Protein AF-A0A962RR50-F1 (afdb_monomer_lite)

Sequence (83 aa):
MTATPKNAAPGGLPVPLPLLVLNAVGVACLAGGVLGLTAPDSVPALSSTPVAWSLIAVGAVMDGYAMLGIVGSARRAREARAG

Structure (mmCIF, N/CA/C/O backbone):
data_AF-A0A962RR50-F1
#
_entry.id   AF-A0A962RR50-F1
#
loop_
_atom_site.group_PDB
_atom_site.id
_atom_site.type_symbol
_atom_site.label_atom_id
_atom_site.label_alt_id
_atom_site.label_comp_id
_atom_site.label_asym_id
_atom_site.label_entity_id
_atom_site.label_seq_id
_atom_site.pdbx_PDB_ins_code
_atom_site.Cartn_x
_atom_site.Cartn_y
_atom_site.Cartn_z
_atom_site.occupancy
_atom_site.B_iso_or_equiv
_atom_site.auth_seq_id
_atom_site.auth_comp_id
_atom_site.auth_asym_id
_atom_site.auth_atom_id
_atom_site.pdbx_PDB_model_num
ATOM 1 N N . MET A 1 1 ? 12.433 -27.990 -40.710 1.00 43.78 1 MET A N 1
ATOM 2 C CA . MET A 1 1 ? 12.965 -27.594 -39.389 1.00 43.78 1 MET A CA 1
ATOM 3 C C . MET A 1 1 ? 12.140 -26.420 -38.892 1.00 43.78 1 MET A C 1
ATOM 5 O O . MET A 1 1 ? 12.299 -25.309 -39.374 1.00 43.78 1 MET A O 1
ATOM 9 N N . THR A 1 2 ? 11.157 -26.706 -38.044 1.00 44.12 2 THR A N 1
ATOM 10 C CA . THR A 1 2 ? 10.188 -25.754 -37.488 1.00 44.12 2 THR A CA 1
ATOM 11 C C . THR A 1 2 ? 10.829 -24.987 -36.336 1.00 44.12 2 THR A C 1
ATOM 13 O O . THR A 1 2 ? 11.149 -25.581 -35.309 1.00 44.12 2 THR A O 1
ATOM 16 N N . ALA A 1 3 ? 11.050 -23.686 -36.519 1.00 47.03 3 ALA A N 1
ATOM 17 C CA . ALA A 1 3 ? 11.543 -22.811 -35.465 1.00 47.03 3 ALA A CA 1
ATOM 18 C C . ALA A 1 3 ? 10.477 -22.681 -34.366 1.00 47.03 3 ALA A C 1
ATOM 20 O O . ALA A 1 3 ? 9.371 -22.195 -34.600 1.00 47.03 3 ALA A O 1
ATOM 21 N N . THR A 1 4 ? 10.813 -23.156 -33.173 1.00 47.59 4 THR A N 1
ATOM 22 C CA . THR A 1 4 ? 10.057 -22.982 -31.934 1.00 47.59 4 THR A CA 1
ATOM 23 C C . THR A 1 4 ? 9.850 -21.487 -31.662 1.00 47.59 4 THR A C 1
ATOM 25 O O . THR A 1 4 ? 10.822 -20.728 -31.737 1.00 47.59 4 THR A O 1
ATOM 28 N N . PRO A 1 5 ? 8.635 -21.023 -31.316 1.00 47.28 5 PRO A N 1
ATOM 29 C CA . PRO A 1 5 ? 8.453 -19.655 -30.859 1.00 47.28 5 PRO A CA 1
ATOM 30 C C . PRO A 1 5 ? 9.202 -19.495 -29.533 1.00 47.28 5 PRO A C 1
ATOM 32 O O . PRO A 1 5 ? 8.826 -20.051 -28.503 1.00 47.28 5 PRO A O 1
ATOM 35 N N . LYS A 1 6 ? 10.318 -18.762 -29.583 1.00 48.81 6 LYS A N 1
ATOM 36 C CA . LYS A 1 6 ? 11.058 -18.282 -28.418 1.00 48.81 6 LYS A CA 1
ATOM 37 C C . LYS A 1 6 ? 10.065 -17.515 -27.554 1.00 48.81 6 LYS A C 1
ATOM 39 O O . LYS A 1 6 ? 9.656 -16.426 -27.947 1.00 48.81 6 LYS A O 1
ATOM 44 N N . ASN A 1 7 ? 9.672 -18.113 -26.426 1.00 48.16 7 ASN A N 1
ATOM 45 C CA . ASN A 1 7 ? 8.910 -17.481 -25.354 1.00 48.16 7 ASN A CA 1
ATOM 46 C C . ASN A 1 7 ? 9.374 -16.031 -25.211 1.00 48.16 7 ASN A C 1
ATOM 48 O O . ASN A 1 7 ? 10.483 -15.769 -24.735 1.00 48.16 7 ASN A O 1
ATOM 52 N N . ALA A 1 8 ? 8.552 -15.101 -25.696 1.00 45.69 8 ALA A N 1
ATOM 53 C CA . ALA A 1 8 ? 8.737 -13.692 -25.445 1.00 45.69 8 ALA A CA 1
ATOM 54 C C . ALA A 1 8 ? 8.609 -13.546 -23.932 1.00 45.69 8 ALA A C 1
ATOM 56 O O . ALA A 1 8 ? 7.515 -13.673 -23.383 1.00 45.69 8 ALA A O 1
ATOM 57 N N . ALA A 1 9 ? 9.751 -13.388 -23.258 1.00 51.28 9 ALA A N 1
ATOM 58 C CA . ALA A 1 9 ? 9.789 -13.031 -21.853 1.00 51.28 9 ALA A CA 1
ATOM 59 C C . ALA A 1 9 ? 8.779 -11.894 -21.655 1.00 51.28 9 ALA A C 1
ATOM 61 O O . ALA A 1 9 ? 8.786 -10.966 -22.477 1.00 51.28 9 ALA A O 1
ATOM 62 N N . PRO A 1 10 ? 7.883 -11.970 -20.652 1.00 48.94 10 PRO A N 1
ATOM 63 C CA . PRO A 1 10 ? 6.924 -10.905 -20.432 1.00 48.94 10 PRO A CA 1
ATOM 64 C C . PRO A 1 10 ? 7.748 -9.629 -20.328 1.00 48.94 10 PRO A C 1
ATOM 66 O O . PRO A 1 10 ? 8.671 -9.555 -19.517 1.00 48.94 10 PRO A O 1
ATOM 69 N N . GLY A 1 11 ? 7.494 -8.682 -21.233 1.00 46.88 11 GLY A N 1
ATOM 70 C CA . GLY A 1 11 ? 8.160 -7.386 -21.281 1.00 46.88 11 GLY A CA 1
ATOM 71 C C . GLY A 1 11 ? 7.733 -6.553 -20.081 1.00 46.88 11 GLY A C 1
ATOM 72 O O . GLY A 1 11 ? 7.099 -5.515 -20.240 1.00 46.88 11 GLY A O 1
ATOM 73 N N . GLY A 1 12 ? 8.015 -7.058 -18.882 1.00 56.50 12 GLY A N 1
ATOM 74 C CA . GLY A 1 12 ? 7.758 -6.418 -17.619 1.00 56.50 12 GLY A CA 1
ATOM 75 C C . GLY A 1 12 ? 8.587 -5.157 -17.594 1.00 56.50 12 GLY A C 1
ATOM 76 O O . GLY A 1 12 ? 9.811 -5.195 -17.734 1.00 56.50 12 GLY A O 1
ATOM 77 N N . LEU A 1 13 ? 7.901 -4.028 -17.457 1.00 58.59 13 LEU A N 1
ATOM 78 C CA . LEU A 1 13 ? 8.540 -2.800 -17.030 1.00 58.59 13 LEU A CA 1
ATOM 79 C C . LEU A 1 13 ? 9.429 -3.139 -15.829 1.00 58.59 13 LEU A C 1
ATOM 81 O O . LEU A 1 13 ? 8.921 -3.747 -14.884 1.00 58.59 13 LEU A O 1
ATOM 85 N N . PRO A 1 14 ? 10.731 -2.806 -15.856 1.00 63.50 14 PRO A N 1
ATOM 86 C CA . PRO A 1 14 ? 11.588 -2.972 -14.697 1.00 63.50 14 PRO A CA 1
ATOM 87 C C . PRO A 1 14 ? 11.119 -1.965 -13.645 1.00 63.50 14 PRO A C 1
ATOM 89 O O . PRO A 1 14 ? 11.615 -0.844 -13.564 1.00 63.50 14 PRO A O 1
ATOM 92 N N . VAL A 1 15 ? 10.081 -2.334 -12.893 1.00 65.19 15 VAL A N 1
ATOM 93 C CA . VAL A 1 15 ? 9.596 -1.543 -11.772 1.00 65.19 15 VAL A CA 1
ATOM 94 C C . VAL A 1 15 ? 10.678 -1.642 -10.706 1.00 65.19 15 VAL A C 1
ATOM 96 O O . VAL A 1 15 ? 10.987 -2.749 -10.257 1.00 65.19 15 VAL A O 1
ATOM 99 N N . PRO A 1 16 ? 11.307 -0.522 -10.321 1.00 77.31 16 PRO A N 1
ATOM 100 C CA . PRO A 1 16 ? 12.345 -0.561 -9.310 1.00 77.31 16 PRO A CA 1
ATOM 101 C C . PRO A 1 16 ? 11.737 -1.097 -8.010 1.00 77.31 16 PRO A C 1
ATOM 103 O O . PRO A 1 16 ? 10.699 -0.611 -7.558 1.00 77.31 16 PRO A O 1
ATOM 106 N N . LEU A 1 17 ? 12.398 -2.098 -7.418 1.00 81.62 17 LEU A N 1
ATOM 107 C CA . LEU A 1 17 ? 11.955 -2.791 -6.202 1.00 81.62 17 LEU A CA 1
ATOM 108 C C . LEU A 1 17 ? 11.463 -1.834 -5.092 1.00 81.62 17 LEU A C 1
ATOM 110 O O . LEU A 1 17 ? 10.429 -2.120 -4.493 1.00 81.62 17 LEU A O 1
ATOM 114 N N . PRO A 1 18 ? 12.108 -0.670 -4.851 1.00 83.00 18 PRO A N 1
ATOM 115 C CA . PRO A 1 18 ? 11.630 0.302 -3.869 1.00 83.00 18 PRO A CA 1
ATOM 116 C C . PRO A 1 18 ? 10.226 0.852 -4.147 1.00 83.00 18 PRO A C 1
ATOM 118 O O . PRO A 1 18 ? 9.466 1.047 -3.207 1.00 83.00 18 PRO A O 1
ATOM 121 N N . LEU A 1 19 ? 9.851 1.079 -5.413 1.00 82.44 19 LEU A N 1
ATOM 122 C CA . LEU A 1 19 ? 8.508 1.566 -5.757 1.00 82.44 19 LEU A CA 1
ATOM 123 C C . LEU A 1 19 ? 7.453 0.476 -5.582 1.00 82.44 19 LEU A C 1
ATOM 125 O O . LEU A 1 19 ? 6.332 0.778 -5.190 1.00 82.44 19 LEU A O 1
ATOM 129 N N . LEU A 1 20 ? 7.819 -0.784 -5.829 1.00 83.88 20 LEU A N 1
ATOM 130 C CA . LEU A 1 20 ? 6.935 -1.918 -5.571 1.00 83.88 20 LEU A CA 1
ATOM 131 C C . LEU A 1 20 ? 6.670 -2.077 -4.069 1.00 83.88 20 LEU A C 1
ATOM 133 O O . LEU A 1 20 ? 5.524 -2.237 -3.663 1.00 83.88 20 LEU A O 1
ATOM 137 N N . VAL A 1 21 ? 7.720 -1.990 -3.245 1.00 87.81 21 VAL A N 1
ATOM 138 C CA . VAL A 1 21 ? 7.588 -2.031 -1.782 1.00 87.81 21 VAL A CA 1
ATOM 139 C C . VAL A 1 21 ? 6.771 -0.840 -1.285 1.00 87.81 21 VAL A C 1
ATOM 141 O O . VAL A 1 21 ? 5.867 -1.025 -0.478 1.00 87.81 21 VAL A O 1
ATOM 144 N N . LEU A 1 22 ? 7.031 0.366 -1.799 1.00 87.56 22 LEU A N 1
ATOM 145 C CA . LEU A 1 22 ? 6.276 1.566 -1.436 1.00 87.56 22 LEU A CA 1
ATOM 146 C C . LEU A 1 22 ? 4.787 1.432 -1.782 1.00 87.56 22 LEU A C 1
ATOM 148 O O . LEU A 1 22 ? 3.940 1.77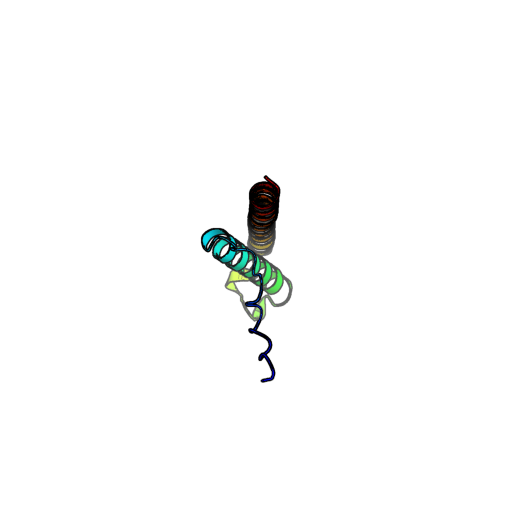9 -0.964 1.00 87.56 22 LEU A O 1
ATOM 152 N N . ASN A 1 23 ? 4.470 0.880 -2.957 1.00 88.19 23 ASN A N 1
ATOM 153 C CA . ASN A 1 23 ? 3.096 0.586 -3.352 1.00 88.19 23 ASN A CA 1
ATOM 154 C C . ASN A 1 23 ? 2.450 -0.434 -2.401 1.00 88.19 23 ASN A C 1
ATOM 156 O O . ASN A 1 23 ? 1.380 -0.174 -1.863 1.00 88.19 23 ASN A O 1
ATOM 160 N N . ALA A 1 24 ? 3.131 -1.549 -2.119 1.00 87.81 24 ALA A N 1
ATOM 161 C CA . ALA A 1 24 ? 2.618 -2.587 -1.227 1.00 87.81 24 ALA A CA 1
ATOM 162 C C . ALA A 1 24 ? 2.336 -2.059 0.190 1.00 87.81 24 ALA A C 1
ATOM 164 O O . ALA A 1 24 ? 1.304 -2.382 0.777 1.00 87.81 24 ALA A O 1
ATOM 165 N N . VAL A 1 25 ? 3.219 -1.209 0.724 1.00 90.25 25 VAL A N 1
ATOM 166 C CA . VAL A 1 25 ? 3.007 -0.537 2.015 1.00 90.25 25 VAL A CA 1
ATOM 167 C C . VAL A 1 25 ? 1.820 0.426 1.935 1.00 90.25 25 VAL A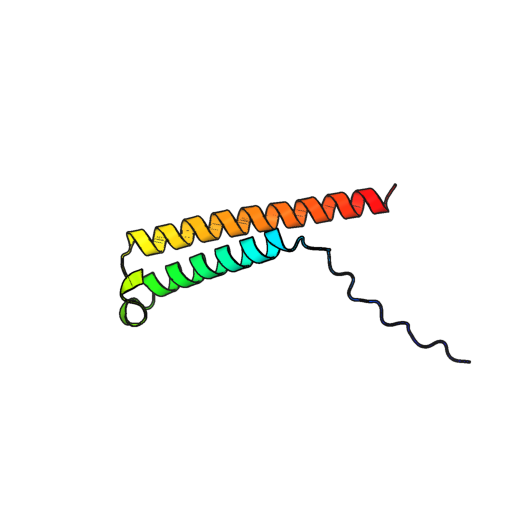 C 1
ATOM 169 O O . VAL A 1 25 ? 0.970 0.412 2.823 1.00 90.25 25 VAL A O 1
ATOM 172 N N . GLY A 1 26 ? 1.709 1.208 0.857 1.00 87.88 26 GLY A N 1
ATOM 173 C CA . GLY A 1 26 ? 0.578 2.110 0.640 1.00 87.88 26 GLY A CA 1
ATOM 174 C C . GLY A 1 26 ? -0.769 1.379 0.603 1.00 87.88 26 GLY A C 1
ATOM 175 O O . GLY A 1 26 ? -1.713 1.776 1.288 1.00 87.88 26 GLY A O 1
ATOM 176 N N . VAL A 1 27 ? -0.835 0.254 -0.115 1.00 89.06 27 VAL A N 1
ATOM 177 C CA . VAL A 1 27 ? -2.016 -0.618 -0.182 1.00 89.06 27 VAL A CA 1
ATOM 178 C C . VAL A 1 27 ? -2.341 -1.220 1.185 1.00 89.06 27 VAL A C 1
ATOM 180 O O . VAL A 1 27 ? -3.509 -1.255 1.569 1.00 89.06 27 VAL A O 1
ATOM 183 N N . ALA A 1 28 ? -1.336 -1.647 1.954 1.00 89.62 28 ALA A N 1
ATOM 184 C CA . ALA A 1 28 ? -1.544 -2.165 3.304 1.00 89.62 28 ALA A CA 1
ATOM 185 C C . ALA A 1 28 ? -2.110 -1.096 4.256 1.00 89.62 28 ALA A C 1
ATOM 187 O O . ALA A 1 28 ? -3.025 -1.386 5.026 1.00 89.62 28 ALA A O 1
ATOM 188 N N . CYS A 1 29 ? -1.625 0.148 4.174 1.00 88.62 29 CYS A N 1
ATOM 189 C CA . CYS A 1 29 ? -2.181 1.271 4.930 1.00 88.62 29 CYS A CA 1
ATOM 190 C C . CYS A 1 29 ? -3.633 1.566 4.526 1.00 88.62 29 CYS A C 1
ATOM 192 O O . CYS A 1 29 ? -4.487 1.709 5.399 1.00 88.62 29 CYS A O 1
ATOM 194 N N . LEU A 1 30 ? -3.940 1.586 3.226 1.00 88.44 30 LEU A N 1
ATOM 195 C CA . LEU A 1 30 ? -5.309 1.754 2.729 1.00 88.44 30 LEU A CA 1
ATOM 196 C C . LEU A 1 30 ? -6.238 0.648 3.235 1.00 88.44 30 LEU A C 1
ATOM 198 O O . LEU A 1 30 ? -7.296 0.942 3.786 1.00 88.44 30 LEU A O 1
ATOM 202 N N . ALA A 1 31 ? -5.829 -0.614 3.100 1.00 88.19 31 ALA A N 1
ATOM 203 C CA . ALA A 1 31 ? -6.602 -1.757 3.568 1.00 88.19 31 ALA A CA 1
ATOM 204 C C . ALA A 1 31 ? -6.822 -1.703 5.085 1.00 88.19 31 ALA A C 1
ATOM 206 O O . ALA A 1 31 ? -7.944 -1.893 5.545 1.00 88.19 31 ALA A O 1
ATOM 207 N N . GLY A 1 32 ? -5.780 -1.381 5.858 1.00 87.31 32 GLY A N 1
ATOM 208 C CA . GLY A 1 32 ? -5.871 -1.229 7.309 1.00 87.31 32 GLY A CA 1
ATOM 209 C C . GLY A 1 32 ? -6.814 -0.101 7.728 1.00 87.31 32 GLY A C 1
ATOM 210 O O . GLY A 1 32 ? -7.634 -0.291 8.621 1.00 87.31 32 GLY A O 1
ATOM 211 N N . GLY A 1 33 ? -6.753 1.052 7.058 1.00 87.38 33 GLY A N 1
ATOM 212 C CA . GLY A 1 33 ? -7.655 2.167 7.330 1.00 87.38 33 GLY A CA 1
ATOM 213 C C . GLY A 1 33 ? -9.109 1.867 6.954 1.00 87.38 33 GLY A C 1
ATOM 214 O O . GLY A 1 33 ? -10.011 2.146 7.738 1.00 87.38 33 GLY A O 1
ATOM 215 N N . VAL A 1 34 ? -9.357 1.226 5.807 1.00 88.69 34 VAL A N 1
ATOM 216 C CA . VAL A 1 34 ? -10.713 0.794 5.421 1.00 88.69 34 VAL A CA 1
ATOM 217 C C . VAL A 1 34 ? -11.253 -0.237 6.411 1.00 88.69 34 VAL A C 1
ATOM 219 O O . VAL A 1 34 ? -12.360 -0.061 6.909 1.00 88.69 34 VAL A O 1
ATOM 222 N N . LEU A 1 35 ? -10.461 -1.254 6.766 1.00 87.81 35 LEU A N 1
ATOM 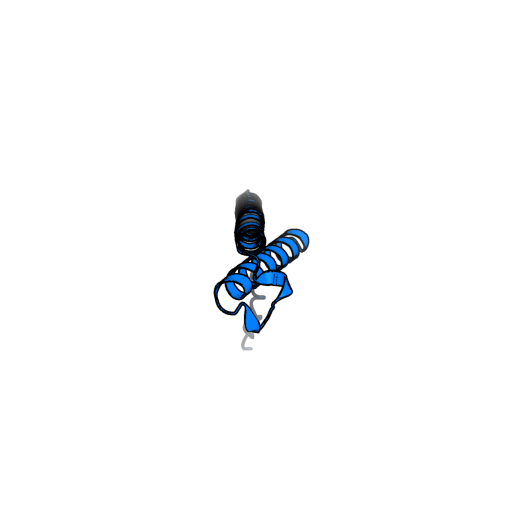223 C CA . LEU A 1 35 ? -10.844 -2.264 7.758 1.00 87.81 35 LEU A CA 1
ATOM 224 C C . LEU A 1 35 ? -11.139 -1.648 9.129 1.00 87.81 35 LEU A C 1
ATOM 226 O O . LEU A 1 35 ? -12.105 -2.052 9.770 1.00 87.81 35 LEU A O 1
ATOM 230 N N . GLY A 1 36 ? -10.360 -0.650 9.554 1.00 85.81 36 GLY A N 1
ATOM 231 C CA . GLY A 1 36 ? -10.608 0.093 10.790 1.00 85.81 36 GLY A CA 1
ATOM 232 C C . GLY A 1 36 ? -11.966 0.804 10.812 1.00 85.81 36 GLY A C 1
ATOM 233 O O . GLY A 1 36 ? -12.594 0.876 11.864 1.00 85.81 36 GLY A O 1
ATOM 234 N N . LEU A 1 37 ? -12.455 1.271 9.655 1.00 85.25 37 LEU A N 1
ATOM 235 C CA . LEU A 1 37 ? -13.771 1.912 9.524 1.00 85.25 37 LEU A CA 1
ATOM 236 C C . LEU A 1 37 ? -14.919 0.911 9.332 1.00 85.25 37 LEU A C 1
ATOM 238 O O . LEU A 1 37 ? -16.012 1.139 9.844 1.00 85.25 37 LEU A O 1
ATOM 242 N N . THR A 1 38 ? -14.708 -0.167 8.571 1.00 86.62 38 THR A N 1
ATOM 243 C CA . THR A 1 38 ? -15.784 -1.096 8.175 1.00 86.62 38 THR A CA 1
ATOM 244 C C . THR A 1 38 ? -15.946 -2.287 9.112 1.00 86.62 38 THR A C 1
ATOM 246 O O . THR A 1 38 ? -17.021 -2.875 9.163 1.00 86.62 38 THR A O 1
ATOM 249 N N . ALA A 1 39 ? -14.882 -2.679 9.814 1.00 84.62 39 ALA A N 1
ATOM 250 C CA . ALA A 1 39 ? -14.849 -3.841 10.697 1.00 84.62 39 ALA A CA 1
ATOM 251 C C . ALA A 1 39 ? -14.106 -3.525 12.016 1.00 84.62 39 ALA A C 1
ATOM 253 O O . ALA A 1 39 ? -13.115 -4.189 12.345 1.00 84.62 39 ALA A O 1
ATOM 254 N N . PRO A 1 40 ? -14.576 -2.530 12.794 1.00 77.25 40 PRO A N 1
ATOM 255 C CA . PRO A 1 40 ? -13.902 -2.074 14.012 1.00 77.25 40 PRO A CA 1
ATOM 256 C C . PRO A 1 40 ? -13.742 -3.180 15.068 1.00 77.25 40 PRO A C 1
ATOM 258 O O . PRO A 1 40 ? -12.755 -3.181 15.802 1.00 77.25 40 PRO A O 1
ATOM 261 N N . ASP A 1 41 ? -14.652 -4.157 15.101 1.00 80.56 41 ASP A N 1
ATOM 262 C CA . ASP A 1 41 ? -14.597 -5.297 16.027 1.00 80.56 41 ASP A CA 1
ATOM 263 C C . ASP A 1 41 ? -13.519 -6.326 15.655 1.00 80.56 41 ASP A C 1
ATOM 265 O O . ASP A 1 41 ? -13.005 -7.037 16.516 1.00 80.56 41 ASP A O 1
ATOM 269 N N . SER A 1 42 ? -13.150 -6.409 14.371 1.00 79.81 42 SER A N 1
ATOM 270 C CA . SER A 1 42 ? -12.103 -7.326 13.899 1.00 79.81 42 SER A CA 1
ATOM 271 C C . SER A 1 42 ? -10.704 -6.784 14.174 1.00 79.81 42 SER A C 1
ATOM 273 O O . SER A 1 42 ? -9.767 -7.562 14.354 1.00 79.81 42 SER A O 1
ATOM 275 N N . VAL A 1 43 ? -10.551 -5.454 14.210 1.00 75.56 43 VAL A N 1
ATOM 276 C CA . VAL A 1 43 ? -9.264 -4.804 14.478 1.00 75.56 43 VAL A CA 1
ATOM 277 C C . VAL A 1 43 ? -9.446 -3.612 15.430 1.00 75.56 43 VAL A C 1
ATOM 279 O O . VAL A 1 43 ? -9.385 -2.455 15.007 1.00 75.56 43 VAL A O 1
ATOM 282 N N . PRO A 1 44 ? -9.611 -3.865 16.743 1.00 74.12 44 PRO A N 1
ATOM 283 C CA . PRO A 1 44 ? -9.914 -2.818 17.723 1.00 74.12 44 PRO A CA 1
ATOM 284 C C . PRO A 1 44 ? -8.840 -1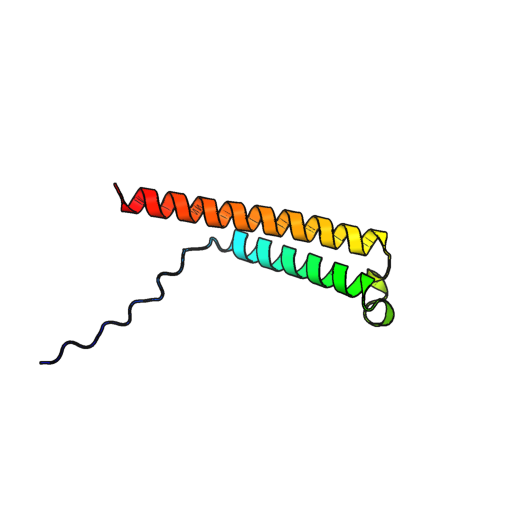.728 17.807 1.00 74.12 44 PRO A C 1
ATOM 286 O O . PRO A 1 44 ? -9.140 -0.583 18.117 1.00 74.12 44 PRO A O 1
ATOM 289 N N . ALA A 1 45 ? -7.584 -2.061 17.491 1.00 75.50 45 ALA A N 1
ATOM 290 C CA . ALA A 1 45 ? -6.478 -1.103 17.456 1.00 75.50 45 ALA A CA 1
ATOM 291 C C . ALA A 1 45 ? -6.601 -0.065 16.320 1.00 75.50 45 ALA A C 1
ATOM 293 O O . ALA A 1 45 ? -5.996 1.002 16.394 1.00 75.50 45 ALA A O 1
ATOM 294 N N . LEU A 1 46 ? -7.377 -0.374 15.275 1.00 72.00 46 LEU A N 1
ATOM 295 C CA . LEU A 1 46 ? -7.599 0.474 14.100 1.00 72.00 46 LEU A CA 1
ATOM 296 C C . LEU A 1 46 ? -8.987 1.130 14.095 1.00 72.00 46 LEU A C 1
ATOM 298 O O . LEU A 1 46 ? -9.275 1.914 13.196 1.00 72.00 46 LEU A O 1
ATOM 302 N N . SER A 1 47 ? -9.834 0.846 15.090 1.00 75.75 47 SER A N 1
ATOM 303 C CA . SER A 1 47 ? -11.212 1.357 15.162 1.00 75.75 47 SER A CA 1
ATOM 304 C C . SER A 1 47 ? -11.298 2.860 15.447 1.00 75.75 47 SER A C 1
ATOM 306 O O . SER A 1 47 ? -12.350 3.477 15.282 1.00 75.75 47 SER A O 1
ATOM 308 N N . SER A 1 48 ? -10.187 3.476 15.865 1.00 83.75 48 SER A N 1
ATOM 309 C CA . SER A 1 48 ? -10.097 4.919 16.052 1.00 83.75 48 SER A CA 1
ATOM 310 C C . SER A 1 48 ? -10.237 5.629 14.703 1.00 83.75 48 SER A C 1
ATOM 312 O O . SER A 1 48 ? -9.322 5.611 13.878 1.00 83.75 48 SER A O 1
ATOM 314 N N . THR A 1 49 ? -11.373 6.299 14.490 1.00 82.81 49 THR A N 1
ATOM 315 C CA . THR A 1 49 ? -11.695 7.025 13.250 1.00 82.81 49 THR A CA 1
ATOM 316 C C . THR A 1 49 ? -10.559 7.942 12.760 1.00 82.81 49 THR A C 1
ATOM 318 O O . THR A 1 49 ? -10.231 7.880 11.574 1.00 82.81 49 THR A O 1
ATOM 321 N N . PRO A 1 50 ? -9.886 8.745 13.616 1.00 86.88 50 PRO A N 1
ATOM 322 C CA . PRO A 1 50 ? -8.734 9.553 13.197 1.00 86.88 50 PRO A CA 1
ATOM 323 C C . PRO A 1 50 ? -7.556 8.728 12.664 1.00 86.88 50 PRO A C 1
ATOM 325 O O . PRO A 1 50 ? -6.895 9.129 11.704 1.00 86.88 50 PRO A O 1
ATOM 328 N N . VAL A 1 51 ? -7.288 7.571 13.274 1.00 85.19 51 VAL A N 1
ATOM 329 C CA . VAL A 1 51 ? -6.198 6.670 12.871 1.00 85.19 51 VAL A CA 1
ATOM 330 C C . VAL A 1 51 ? -6.516 6.045 11.519 1.00 85.19 51 VAL A C 1
ATOM 332 O O . VAL A 1 51 ? -5.671 6.049 10.626 1.00 85.19 51 VAL A O 1
ATOM 335 N N . ALA A 1 52 ? -7.749 5.582 11.332 1.00 86.38 52 ALA A N 1
ATOM 336 C CA . ALA A 1 52 ? -8.184 4.966 10.090 1.00 86.38 52 ALA A CA 1
ATOM 337 C C . ALA A 1 52 ? -8.106 5.936 8.894 1.00 86.38 52 ALA A C 1
ATOM 339 O O . ALA A 1 52 ? -7.551 5.595 7.849 1.00 86.38 52 ALA A O 1
ATOM 340 N N . TRP A 1 53 ? -8.556 7.183 9.072 1.00 89.31 53 TRP A N 1
ATOM 341 C CA . TRP A 1 53 ? -8.408 8.233 8.057 1.00 89.31 53 TRP A CA 1
ATOM 342 C C . TRP A 1 53 ? -6.949 8.601 7.782 1.00 89.31 53 TRP A C 1
ATOM 344 O O . TRP A 1 53 ? -6.586 8.831 6.629 1.00 89.31 53 TRP A O 1
ATOM 354 N N . SER A 1 54 ? -6.099 8.612 8.813 1.00 90.69 54 SER A N 1
ATOM 355 C CA . SER A 1 54 ? -4.663 8.863 8.640 1.00 90.69 54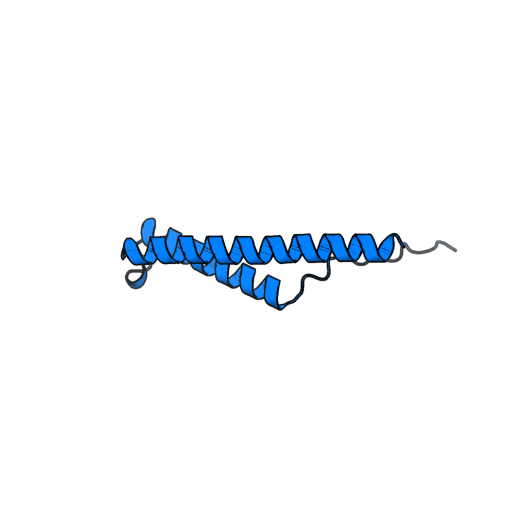 SER A CA 1
ATOM 356 C C . SER A 1 54 ? -4.006 7.771 7.796 1.00 90.69 54 SER A C 1
ATOM 358 O O . SER A 1 54 ? -3.230 8.072 6.894 1.00 90.69 54 SER A O 1
ATOM 360 N N . LEU A 1 55 ? -4.359 6.506 8.033 1.00 88.69 55 LEU A N 1
ATOM 361 C CA . LEU A 1 55 ? -3.857 5.372 7.257 1.00 88.69 55 LEU A CA 1
ATOM 362 C C . LEU A 1 55 ? -4.317 5.414 5.798 1.00 88.69 55 LEU A C 1
ATOM 364 O O . LEU A 1 55 ? -3.511 5.168 4.902 1.00 88.69 55 LEU A O 1
ATOM 368 N N . ILE A 1 56 ? -5.574 5.792 5.548 1.00 89.81 56 ILE A N 1
ATOM 369 C CA . ILE A 1 56 ? -6.094 5.994 4.188 1.00 89.81 56 ILE A CA 1
ATOM 370 C C . ILE A 1 56 ? -5.317 7.107 3.479 1.00 89.81 56 ILE A C 1
ATOM 372 O O . ILE A 1 56 ? -4.870 6.917 2.349 1.00 89.81 56 ILE A O 1
ATOM 376 N N . ALA A 1 57 ? -5.114 8.249 4.142 1.00 90.56 57 ALA A N 1
ATOM 377 C CA . ALA A 1 57 ? -4.396 9.382 3.567 1.00 90.56 57 ALA A CA 1
ATOM 378 C C . ALA A 1 57 ? -2.935 9.031 3.244 1.00 90.56 57 ALA A C 1
ATOM 380 O O . ALA A 1 57 ? -2.469 9.280 2.133 1.00 90.56 57 ALA A O 1
ATOM 381 N N . VAL A 1 58 ? -2.221 8.405 4.185 1.00 90.75 58 VAL A N 1
ATOM 382 C CA . VAL A 1 58 ? -0.831 7.966 3.982 1.00 90.75 58 VAL A CA 1
ATOM 383 C C . VAL A 1 58 ? -0.746 6.931 2.863 1.00 90.75 58 VAL A C 1
ATOM 385 O O . VAL A 1 58 ? 0.115 7.047 1.990 1.00 90.75 58 VAL A O 1
ATOM 388 N N . GLY A 1 59 ? -1.660 5.957 2.851 1.00 88.56 59 GLY A N 1
ATOM 389 C CA . GLY A 1 59 ? -1.711 4.928 1.820 1.00 88.56 59 GLY A CA 1
ATOM 390 C C . GLY A 1 59 ? -1.934 5.507 0.423 1.00 88.56 59 GLY A C 1
ATOM 391 O O . GLY A 1 59 ? -1.203 5.160 -0.502 1.00 88.56 59 GLY A O 1
ATOM 392 N N . ALA A 1 60 ? -2.858 6.462 0.284 1.00 89.62 60 ALA A N 1
ATOM 393 C CA . ALA A 1 60 ? -3.120 7.153 -0.978 1.00 89.62 60 ALA A CA 1
ATOM 394 C C . ALA A 1 60 ? -1.919 7.985 -1.463 1.00 89.62 60 ALA A C 1
ATOM 396 O O . ALA A 1 60 ? -1.605 7.986 -2.653 1.00 89.62 60 ALA A O 1
ATOM 397 N N . VAL A 1 61 ? -1.217 8.673 -0.554 1.00 91.69 61 VAL A N 1
ATOM 398 C CA . VAL A 1 61 ? -0.008 9.437 -0.903 1.00 91.69 61 VAL A CA 1
ATOM 399 C C . VAL A 1 61 ? 1.104 8.502 -1.377 1.00 91.69 61 VAL A C 1
ATOM 401 O O . VAL A 1 61 ? 1.708 8.755 -2.420 1.00 91.69 61 VAL A O 1
ATOM 404 N N . MET A 1 62 ? 1.366 7.410 -0.652 1.00 88.56 62 MET A N 1
ATOM 405 C CA . MET A 1 62 ? 2.389 6.432 -1.035 1.00 88.56 62 MET A CA 1
ATOM 406 C C . MET A 1 62 ? 2.079 5.757 -2.373 1.00 88.56 62 MET A C 1
ATOM 408 O O . MET A 1 62 ? 2.976 5.640 -3.209 1.00 88.56 62 MET A O 1
ATOM 412 N N . ASP A 1 63 ? 0.822 5.369 -2.600 1.00 86.81 63 ASP A N 1
ATOM 413 C CA . ASP A 1 63 ? 0.379 4.780 -3.866 1.00 86.81 63 ASP A CA 1
ATOM 414 C C . ASP A 1 63 ? 0.553 5.765 -5.032 1.00 86.81 63 ASP A C 1
ATOM 416 O O . ASP A 1 63 ? 1.163 5.430 -6.050 1.00 86.81 63 ASP A O 1
ATOM 420 N N . GLY A 1 64 ? 0.150 7.027 -4.843 1.00 87.62 64 GLY A N 1
ATOM 421 C CA . GLY A 1 64 ? 0.349 8.090 -5.828 1.00 87.62 64 GLY A CA 1
ATOM 422 C C . GLY A 1 64 ? 1.825 8.318 -6.172 1.00 87.62 64 GLY A C 1
ATOM 423 O O . GLY A 1 64 ? 2.185 8.388 -7.350 1.00 87.62 64 GLY A O 1
ATOM 424 N N .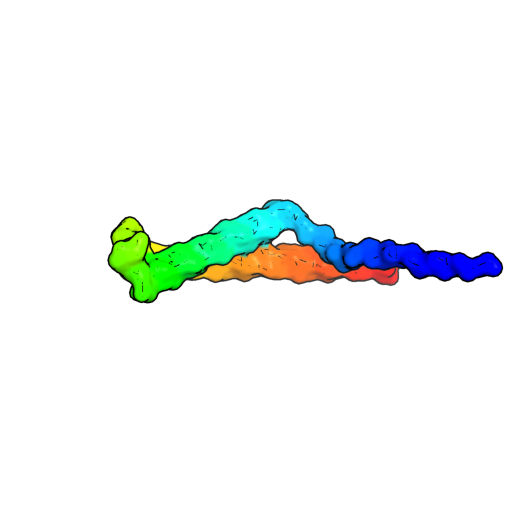 TYR A 1 65 ? 2.706 8.371 -5.168 1.00 87.06 65 TYR A N 1
ATOM 425 C CA . TYR A 1 65 ? 4.152 8.494 -5.381 1.00 87.06 65 TYR A CA 1
ATOM 426 C C . TYR A 1 65 ? 4.739 7.290 -6.121 1.00 87.06 65 TYR A C 1
ATOM 428 O O . TYR A 1 65 ? 5.535 7.465 -7.050 1.00 87.06 65 TYR A O 1
ATOM 436 N N . ALA A 1 66 ? 4.341 6.073 -5.742 1.00 85.62 66 ALA A N 1
ATOM 437 C CA . ALA A 1 66 ? 4.776 4.860 -6.418 1.00 85.62 66 ALA A CA 1
ATOM 438 C C . ALA A 1 66 ? 4.351 4.871 -7.891 1.00 85.62 66 ALA A C 1
ATOM 440 O O . ALA A 1 66 ? 5.168 4.609 -8.778 1.00 85.62 66 ALA A O 1
ATOM 441 N N . MET A 1 67 ? 3.105 5.260 -8.164 1.00 84.00 67 MET A N 1
ATOM 442 C CA . MET A 1 67 ? 2.554 5.278 -9.511 1.00 84.00 67 MET A CA 1
ATOM 443 C C . MET A 1 67 ? 3.212 6.342 -10.394 1.00 84.00 67 MET A C 1
ATOM 445 O O . MET A 1 67 ? 3.577 6.058 -11.536 1.00 84.00 67 MET A O 1
ATOM 449 N N . LEU A 1 68 ? 3.471 7.537 -9.857 1.00 88.00 68 LEU A N 1
ATOM 450 C CA . LEU A 1 68 ? 4.247 8.570 -10.550 1.00 88.00 68 LEU A CA 1
ATOM 451 C C . LEU A 1 68 ? 5.667 8.093 -10.878 1.00 88.00 68 LEU A C 1
ATOM 453 O O . LEU A 1 68 ? 6.155 8.323 -11.986 1.00 88.00 68 LEU A O 1
ATOM 457 N N . GLY A 1 69 ? 6.318 7.389 -9.949 1.00 83.06 69 GLY A N 1
ATOM 458 C CA . GLY A 1 69 ? 7.640 6.808 -10.172 1.00 83.06 69 GLY A CA 1
ATOM 459 C C . GLY A 1 69 ? 7.646 5.734 -11.266 1.00 83.06 69 GLY A C 1
ATOM 460 O O . GLY A 1 69 ? 8.549 5.724 -12.104 1.00 83.06 69 GLY A O 1
ATOM 461 N N . ILE A 1 70 ? 6.625 4.871 -11.307 1.00 82.44 70 ILE A N 1
ATOM 462 C CA . ILE A 1 70 ? 6.464 3.827 -12.332 1.00 82.44 70 ILE A CA 1
ATOM 463 C C . ILE A 1 70 ? 6.200 4.450 -13.705 1.00 82.44 70 ILE A C 1
ATOM 465 O O . ILE A 1 70 ? 6.816 4.064 -14.696 1.00 82.44 70 ILE A O 1
ATOM 469 N N . VAL A 1 71 ? 5.313 5.442 -13.785 1.00 84.81 71 VAL A N 1
ATOM 470 C CA . VAL A 1 71 ? 5.029 6.149 -15.042 1.00 84.81 71 VAL A CA 1
ATOM 471 C C . VAL A 1 71 ? 6.265 6.914 -15.523 1.00 84.81 71 VAL A C 1
ATOM 473 O O . VAL A 1 71 ? 6.579 6.903 -16.715 1.00 84.81 71 VAL A O 1
ATOM 476 N N . GLY A 1 72 ? 7.002 7.542 -14.605 1.00 84.12 72 GLY A N 1
ATOM 477 C CA . GLY A 1 72 ? 8.249 8.240 -14.903 1.00 84.12 72 GLY A CA 1
ATOM 478 C C . GLY A 1 72 ? 9.336 7.305 -15.437 1.00 84.12 72 GLY A C 1
ATOM 479 O O . GLY A 1 72 ? 9.957 7.608 -16.457 1.00 84.12 72 GLY A O 1
ATOM 480 N N . SER A 1 73 ? 9.544 6.148 -14.801 1.00 80.06 73 SER A N 1
ATOM 481 C CA . SER A 1 73 ? 10.512 5.150 -15.272 1.00 80.06 73 SER A CA 1
ATOM 482 C C . SER A 1 73 ? 10.096 4.547 -16.615 1.00 80.06 73 SER A C 1
ATOM 484 O O . SER A 1 73 ? 10.936 4.383 -17.501 1.00 80.06 73 SER A O 1
ATOM 486 N N . ALA A 1 74 ? 8.795 4.315 -16.815 1.00 79.94 74 ALA A N 1
ATOM 487 C CA . ALA A 1 74 ? 8.241 3.846 -18.077 1.00 79.94 74 ALA A CA 1
ATOM 488 C C . ALA A 1 74 ? 8.498 4.822 -19.229 1.00 79.94 74 ALA A C 1
ATOM 490 O O . ALA A 1 74 ? 8.861 4.393 -20.325 1.00 79.94 74 ALA A O 1
ATOM 491 N N . ARG A 1 75 ? 8.328 6.131 -18.993 1.00 82.62 75 ARG A N 1
ATOM 492 C CA . ARG A 1 75 ? 8.614 7.168 -19.996 1.00 82.62 75 ARG A CA 1
ATOM 493 C C . ARG A 1 75 ? 10.093 7.195 -20.370 1.00 82.62 75 ARG A C 1
ATOM 495 O O . ARG A 1 75 ? 10.405 7.075 -21.550 1.00 82.62 75 ARG A O 1
ATOM 502 N N . ARG A 1 76 ? 10.992 7.222 -19.382 1.00 78.94 76 ARG A N 1
ATOM 503 C CA . ARG A 1 76 ? 12.447 7.218 -19.629 1.00 78.94 76 ARG A CA 1
ATOM 504 C C . ARG A 1 76 ? 12.913 5.966 -20.373 1.00 78.94 76 ARG A C 1
ATOM 506 O O . ARG A 1 76 ? 13.746 6.051 -21.267 1.00 78.94 76 ARG A O 1
ATOM 513 N N . ALA A 1 77 ? 12.350 4.801 -20.050 1.00 76.62 77 ALA A N 1
ATOM 514 C CA . ALA A 1 77 ? 12.663 3.552 -20.745 1.00 76.62 77 ALA A CA 1
ATOM 515 C C . ALA A 1 77 ? 12.186 3.544 -22.209 1.00 76.62 77 ALA A C 1
ATOM 517 O O . ALA A 1 77 ? 12.798 2.881 -23.045 1.00 76.62 77 ALA A O 1
ATOM 518 N N . ARG A 1 78 ? 11.099 4.261 -22.530 1.00 76.25 78 ARG A N 1
ATOM 519 C CA . ARG A 1 78 ? 10.635 4.444 -23.914 1.00 76.25 78 ARG A CA 1
ATOM 520 C C . ARG A 1 78 ? 11.536 5.403 -24.684 1.00 76.25 78 ARG A C 1
ATOM 522 O O . ARG A 1 78 ? 11.898 5.085 -25.809 1.00 76.25 78 ARG A O 1
ATOM 529 N N . GLU A 1 79 ? 11.923 6.520 -24.074 1.00 76.88 79 GLU A N 1
ATOM 530 C CA . GLU A 1 79 ? 12.849 7.496 -24.667 1.00 76.88 79 GLU A CA 1
ATOM 531 C C . GLU A 1 79 ? 14.205 6.848 -24.991 1.00 76.88 79 GLU A C 1
ATOM 533 O O . GLU A 1 79 ? 14.687 6.968 -26.111 1.00 76.88 79 GLU A O 1
ATOM 538 N N . ALA A 1 80 ? 14.758 6.047 -24.072 1.00 72.31 80 ALA A N 1
ATOM 539 C CA . ALA A 1 80 ? 16.018 5.323 -24.272 1.00 72.31 80 ALA A CA 1
ATOM 540 C C . ALA A 1 80 ? 15.962 4.202 -25.331 1.00 72.31 80 ALA A C 1
ATOM 542 O O . ALA A 1 80 ? 17.003 3.683 -25.717 1.00 72.31 80 ALA A O 1
ATOM 543 N N . ARG A 1 81 ? 14.768 3.778 -25.768 1.00 63.50 81 ARG A N 1
ATOM 544 C CA . ARG A 1 81 ? 14.592 2.796 -26.856 1.00 63.50 81 ARG A CA 1
ATOM 545 C C . ARG A 1 81 ? 14.331 3.445 -28.217 1.00 63.50 81 ARG A C 1
ATOM 547 O O . ARG A 1 81 ? 14.302 2.726 -29.210 1.00 63.50 81 ARG A O 1
ATOM 554 N N . ALA A 1 82 ? 14.060 4.748 -28.248 1.00 66.69 82 ALA A N 1
ATOM 555 C CA . ALA A 1 82 ? 13.706 5.488 -29.458 1.00 66.69 82 ALA A CA 1
ATOM 556 C C . ALA A 1 82 ? 14.867 6.323 -30.031 1.00 66.69 82 ALA A C 1
ATOM 558 O O . ALA A 1 82 ? 14.744 6.796 -31.160 1.00 66.69 82 ALA A O 1
ATOM 559 N N . GLY A 1 83 ? 15.948 6.516 -29.267 1.00 55.84 83 GLY A N 1
ATOM 560 C CA . GLY A 1 83 ? 17.217 7.101 -29.721 1.00 55.84 83 GLY A CA 1
ATOM 561 C C . GLY A 1 83 ? 18.279 6.033 -29.919 1.00 55.84 83 GLY A C 1
ATOM 562 O O . GLY A 1 83 ? 19.118 6.230 -30.821 1.00 55.84 83 GLY A O 1
#

Secondary structure (DSSP, 8-state):
----------------HHHHHHHHHHHHHHHHHHHHHH-TTT-GGG--HHHHHHHHHHHHHHHHHHHHHHHHHHHHHHHHHH-

pLDDT: mean 77.54, std 14.23, range [43.78, 91.69]

Radius of gyration: 19.51 Å; chains: 1; bounding box: 33×37×57 Å

Foldseek 3Di:
DDDDPDPPDPPDLPLPPVLVVLLVQLVVLLVLLVCLPPPCVVPVVSVPNVNSVVSNVSSVVSNVVSVVSSVVSVVVVVVVVVD